Protein AF-A0A0D0ABK7-F1 (afdb_monomer_lite)

Secondary structure (DSSP, 8-state):
------------PPPPHHHHHHHHHHHHHH--SSTTTTSHHHHHHHHHHHHH--SS-TTGGGGGS-HHHHHHHHHHTHHHHHHHHHHHHHHHT--

Structure (mmCIF, N/CA/C/O backbone):
data_AF-A0A0D0ABK7-F1
#
_entry.id   AF-A0A0D0ABK7-F1
#
loop_
_atom_site.group_PDB
_atom_site.id
_atom_site.type_symbol
_atom_site.label_atom_id
_atom_site.label_alt_id
_atom_site.label_comp_id
_atom_site.label_asym_id
_atom_site.label_entity_id
_atom_site.label_seq_id
_atom_site.pdbx_PDB_ins_code
_atom_site.Cartn_x
_atom_site.Cartn_y
_atom_site.Cartn_z
_atom_site.occupancy
_atom_site.B_iso_or_equiv
_atom_site.auth_seq_id
_atom_site.auth_comp_id
_atom_site.auth_asym_id
_atom_site.auth_atom_id
_atom_site.pdbx_PDB_model_num
ATOM 1 N N . MET A 1 1 ? 43.336 -2.473 -2.119 1.00 40.09 1 MET A N 1
ATOM 2 C CA . MET A 1 1 ? 42.283 -3.327 -2.706 1.00 40.09 1 MET A CA 1
ATOM 3 C C . MET A 1 1 ? 40.996 -2.507 -2.704 1.00 40.09 1 MET A C 1
ATOM 5 O O . MET A 1 1 ? 40.357 -2.401 -1.669 1.00 40.09 1 MET A O 1
ATOM 9 N N . LEU A 1 2 ? 40.704 -1.782 -3.787 1.00 37.69 2 LEU A N 1
ATOM 10 C CA . LEU A 1 2 ? 39.499 -0.948 -3.874 1.00 37.69 2 LEU A CA 1
ATOM 11 C C . LEU A 1 2 ? 38.371 -1.825 -4.427 1.00 37.69 2 LEU A C 1
ATOM 13 O O . LEU A 1 2 ? 38.426 -2.214 -5.591 1.00 37.69 2 LEU A O 1
ATOM 17 N N . LEU A 1 3 ? 37.387 -2.181 -3.595 1.00 40.09 3 LEU A N 1
ATOM 18 C CA . LEU A 1 3 ? 36.157 -2.808 -4.079 1.00 40.09 3 LEU A CA 1
ATOM 19 C C . LEU A 1 3 ? 35.364 -1.759 -4.862 1.00 40.09 3 LEU A C 1
ATOM 21 O O . LEU A 1 3 ? 34.773 -0.850 -4.282 1.00 40.09 3 LEU A O 1
ATOM 25 N N . THR A 1 4 ? 35.340 -1.882 -6.185 1.00 46.12 4 THR A N 1
ATOM 26 C CA . THR A 1 4 ? 34.372 -1.174 -7.017 1.00 46.12 4 THR A CA 1
ATOM 27 C C . THR A 1 4 ? 33.037 -1.908 -6.917 1.00 46.12 4 THR A C 1
ATOM 29 O O . THR A 1 4 ? 32.853 -2.995 -7.469 1.00 46.12 4 THR A O 1
ATOM 32 N N . CYS A 1 5 ? 32.089 -1.328 -6.177 1.00 42.53 5 CYS A N 1
ATOM 33 C CA . CYS A 1 5 ? 30.699 -1.772 -6.184 1.00 42.53 5 CYS A CA 1
ATOM 34 C C . CYS A 1 5 ? 30.143 -1.599 -7.604 1.00 42.53 5 CYS A C 1
ATOM 36 O O . CYS A 1 5 ? 29.780 -0.496 -8.009 1.00 42.53 5 CYS A O 1
ATOM 38 N N . HIS A 1 6 ? 30.101 -2.683 -8.376 1.00 41.41 6 HIS A N 1
ATOM 39 C CA . HIS A 1 6 ? 29.405 -2.710 -9.654 1.00 41.41 6 HIS A CA 1
ATOM 40 C C . HIS A 1 6 ? 27.901 -2.657 -9.378 1.00 41.41 6 HIS A C 1
ATOM 42 O O . HIS A 1 6 ? 27.281 -3.662 -9.032 1.00 41.41 6 HIS A O 1
ATOM 48 N N . VAL A 1 7 ? 27.309 -1.470 -9.509 1.00 53.62 7 VAL A N 1
ATOM 49 C CA . VAL A 1 7 ? 25.854 -1.324 -9.587 1.00 53.62 7 VAL A CA 1
ATOM 50 C C . VAL A 1 7 ? 25.435 -1.901 -10.935 1.00 53.62 7 VAL A C 1
ATOM 52 O O . VAL A 1 7 ? 25.607 -1.263 -11.973 1.00 53.62 7 VAL A O 1
ATOM 55 N N . ALA A 1 8 ? 24.932 -3.136 -10.930 1.00 51.03 8 ALA A N 1
ATOM 56 C CA . ALA A 1 8 ? 24.284 -3.707 -12.102 1.00 51.03 8 ALA A CA 1
ATOM 57 C C . ALA A 1 8 ? 23.153 -2.762 -12.557 1.00 51.03 8 ALA A C 1
ATOM 59 O O . ALA A 1 8 ? 22.443 -2.216 -11.704 1.00 51.03 8 ALA A O 1
ATOM 60 N N . PRO A 1 9 ? 22.968 -2.537 -13.871 1.00 50.50 9 PRO A N 1
ATOM 61 C CA . PRO A 1 9 ? 21.873 -1.712 -14.359 1.00 50.50 9 PRO A CA 1
ATOM 62 C C . PRO A 1 9 ? 20.552 -2.276 -13.827 1.00 50.50 9 PRO A C 1
ATOM 64 O O . PRO A 1 9 ? 20.231 -3.444 -14.041 1.00 50.50 9 PRO A O 1
ATOM 67 N N . SER A 1 10 ? 19.802 -1.449 -13.093 1.00 58.47 10 SER A N 1
ATOM 68 C CA . SER A 1 10 ? 18.478 -1.810 -12.590 1.00 58.47 10 SER A CA 1
ATOM 69 C C . SER A 1 10 ? 17.587 -2.138 -13.786 1.00 58.47 10 SER A C 1
ATOM 71 O O . SER A 1 10 ? 17.191 -1.255 -14.548 1.00 58.47 10 SER A O 1
ATOM 73 N N . VAL A 1 11 ? 17.285 -3.424 -13.965 1.00 59.34 11 VAL A N 1
ATOM 74 C CA . VAL A 1 11 ? 16.217 -3.856 -14.862 1.00 59.34 11 VAL A CA 1
ATOM 75 C C . VAL A 1 11 ? 14.950 -3.163 -14.372 1.00 59.34 11 VAL A C 1
ATOM 77 O O . VAL A 1 11 ? 14.579 -3.288 -13.205 1.00 59.34 11 VAL A O 1
ATOM 80 N N . ARG A 1 12 ? 14.311 -2.369 -15.238 1.00 66.56 12 ARG A N 1
ATOM 81 C CA . ARG A 1 12 ? 13.020 -1.756 -14.922 1.00 66.56 12 ARG A CA 1
ATOM 82 C C . ARG A 1 12 ? 11.970 -2.860 -14.872 1.00 66.56 12 ARG A C 1
ATOM 84 O O . ARG A 1 12 ? 11.396 -3.219 -15.895 1.00 66.56 12 ARG A O 1
ATOM 91 N N . THR A 1 13 ? 11.737 -3.401 -13.684 1.00 83.62 13 THR A N 1
ATOM 92 C CA . THR A 1 13 ? 10.646 -4.342 -13.439 1.00 83.62 13 THR A CA 1
ATOM 93 C C . THR A 1 13 ? 9.317 -3.607 -13.607 1.00 83.62 13 THR A C 1
ATOM 95 O O . THR A 1 13 ? 9.151 -2.481 -13.135 1.00 83.62 13 THR A O 1
ATOM 98 N N . SER A 1 14 ? 8.370 -4.212 -14.322 1.00 91.38 14 SER A N 1
ATOM 99 C CA . SER A 1 14 ? 7.008 -3.677 -14.429 1.00 91.38 14 SER A CA 1
ATOM 100 C C . SER A 1 14 ? 6.197 -4.054 -13.194 1.00 91.38 14 SER A C 1
ATOM 102 O O . SER A 1 14 ? 6.406 -5.120 -12.625 1.00 91.38 14 SER A O 1
ATOM 104 N N . PHE A 1 15 ? 5.260 -3.193 -12.797 1.00 94.94 15 PHE A N 1
ATOM 105 C CA . PHE A 1 15 ? 4.321 -3.518 -11.724 1.00 94.94 15 PHE A CA 1
ATOM 106 C C . PHE A 1 15 ? 3.271 -4.515 -12.210 1.00 94.94 15 PHE A C 1
ATOM 108 O O . PHE A 1 15 ? 2.689 -4.336 -13.282 1.00 94.94 15 PHE A O 1
ATOM 115 N N . THR A 1 16 ? 2.995 -5.521 -11.392 1.00 96.19 16 THR A N 1
ATOM 116 C CA . THR A 1 16 ? 1.912 -6.487 -11.607 1.00 96.19 16 THR A CA 1
ATOM 117 C C . THR A 1 16 ? 0.627 -6.063 -10.886 1.00 96.19 16 THR A C 1
ATOM 119 O O . THR A 1 16 ? 0.640 -5.262 -9.948 1.00 96.19 16 THR A O 1
ATOM 122 N N . ALA A 1 17 ? -0.515 -6.625 -11.292 1.00 96.50 17 ALA A N 1
ATOM 123 C CA . ALA A 1 17 ? -1.792 -6.376 -10.614 1.00 96.50 17 ALA A CA 1
ATOM 124 C C . ALA A 1 17 ? -1.818 -6.919 -9.167 1.00 96.50 17 ALA A C 1
ATOM 126 O O . ALA A 1 17 ? -2.498 -6.362 -8.296 1.00 96.50 17 ALA A O 1
ATOM 127 N N . ASP A 1 18 ? -1.059 -7.985 -8.899 1.00 96.38 18 ASP A N 1
ATOM 128 C CA . ASP A 1 18 ? -0.908 -8.557 -7.559 1.00 96.38 18 ASP A CA 1
ATOM 129 C C . ASP A 1 18 ? -0.088 -7.639 -6.654 1.00 96.38 18 ASP A C 1
ATOM 131 O O . ASP A 1 18 ? -0.472 -7.394 -5.511 1.00 96.38 18 ASP A O 1
ATOM 135 N N . GLU A 1 19 ? 0.984 -7.050 -7.179 1.00 96.56 19 GLU A N 1
ATOM 136 C CA . GLU A 1 19 ? 1.767 -6.025 -6.487 1.00 96.56 19 GLU A CA 1
ATOM 137 C C . GLU A 1 19 ? 0.926 -4.794 -6.135 1.00 96.56 19 GLU A C 1
ATOM 139 O O . GLU A 1 19 ? 0.978 -4.322 -4.999 1.00 96.56 19 GLU A O 1
ATOM 144 N N . ASP A 1 20 ? 0.079 -4.315 -7.050 1.00 97.94 20 ASP A N 1
ATOM 145 C CA . ASP A 1 20 ? -0.859 -3.227 -6.747 1.00 97.94 20 ASP A CA 1
ATOM 146 C C . ASP A 1 20 ? -1.840 -3.616 -5.636 1.00 97.94 20 ASP A C 1
ATOM 148 O O . ASP A 1 20 ? -2.141 -2.825 -4.736 1.00 97.94 20 ASP A O 1
ATOM 152 N N . THR A 1 21 ? -2.330 -4.856 -5.679 1.00 97.81 21 THR A N 1
ATOM 153 C CA . THR A 1 21 ? -3.224 -5.422 -4.665 1.00 97.81 21 THR A CA 1
ATOM 154 C C . THR A 1 21 ? -2.542 -5.534 -3.302 1.00 97.81 21 THR A C 1
ATOM 156 O O . THR A 1 21 ? -3.182 -5.327 -2.270 1.00 97.81 21 THR A O 1
ATOM 159 N N . LEU A 1 22 ? -1.255 -5.859 -3.263 1.00 97.38 22 LEU A N 1
ATOM 160 C CA . LEU A 1 22 ? -0.477 -5.933 -2.030 1.00 97.38 22 LEU A CA 1
ATOM 161 C C . LEU A 1 22 ? -0.173 -4.535 -1.489 1.00 97.38 22 LEU A C 1
ATOM 163 O O . LEU A 1 22 ? -0.391 -4.282 -0.301 1.00 97.38 22 LEU A O 1
ATOM 167 N N . LEU A 1 23 ? 0.206 -3.603 -2.365 1.00 97.56 23 LEU A N 1
ATOM 168 C CA . LEU A 1 23 ? 0.443 -2.214 -1.999 1.00 97.56 23 LEU A CA 1
ATOM 169 C C . LEU A 1 23 ? -0.821 -1.556 -1.431 1.00 97.56 23 LEU A C 1
ATOM 171 O O . LEU A 1 23 ? -0.756 -0.937 -0.371 1.00 97.56 23 LEU A O 1
ATOM 175 N N . MET A 1 24 ? -1.986 -1.716 -2.069 1.00 97.44 24 MET A N 1
ATOM 176 C CA . MET A 1 24 ? -3.223 -1.126 -1.541 1.00 97.44 24 MET A CA 1
ATOM 177 C C . MET A 1 24 ? -3.611 -1.709 -0.174 1.00 97.44 24 MET A C 1
ATOM 179 O O . MET A 1 24 ? -4.022 -0.959 0.708 1.00 97.44 24 MET A O 1
ATOM 183 N N . LYS A 1 25 ? -3.424 -3.019 0.050 1.00 97.12 25 LYS A N 1
ATOM 184 C CA . LYS A 1 25 ? -3.664 -3.653 1.357 1.00 97.12 25 LYS A CA 1
ATOM 185 C C . LYS A 1 25 ? -2.713 -3.103 2.416 1.00 97.12 25 LYS A C 1
ATOM 187 O O . LYS A 1 25 ? -3.149 -2.811 3.524 1.00 97.12 25 LYS A O 1
ATOM 192 N N . TYR A 1 26 ? -1.438 -2.928 2.068 1.00 96.50 26 TYR A N 1
ATOM 193 C CA . TYR A 1 26 ? -0.453 -2.324 2.958 1.00 96.50 26 TYR A CA 1
ATOM 194 C C . TYR A 1 26 ? -0.859 -0.902 3.360 1.00 96.50 26 TYR A C 1
ATOM 196 O O . TYR A 1 26 ? -0.972 -0.610 4.548 1.00 96.50 26 TYR A O 1
ATOM 204 N N . ILE A 1 27 ? -1.161 -0.035 2.390 1.00 97.12 27 ILE A N 1
ATOM 205 C CA . ILE A 1 27 ? -1.574 1.348 2.668 1.00 97.12 27 ILE A CA 1
ATOM 206 C C . ILE A 1 27 ? -2.846 1.369 3.526 1.00 97.12 27 ILE A C 1
ATOM 208 O O . ILE A 1 27 ? -2.905 2.109 4.503 1.00 97.12 27 ILE A O 1
ATOM 212 N N . ALA A 1 28 ? -3.835 0.526 3.214 1.00 97.19 28 ALA A N 1
ATOM 213 C CA . ALA A 1 28 ? -5.080 0.444 3.972 1.00 97.19 28 ALA A CA 1
ATOM 214 C C . ALA A 1 28 ? -4.872 0.084 5.451 1.00 97.19 28 ALA A C 1
ATOM 216 O O . ALA A 1 28 ? -5.601 0.580 6.304 1.00 97.19 28 ALA A O 1
ATOM 217 N N . THR A 1 29 ? -3.901 -0.784 5.748 1.00 95.00 29 THR A N 1
ATOM 218 C CA . THR A 1 29 ? -3.613 -1.251 7.109 1.00 95.00 29 THR A CA 1
ATOM 219 C C . THR A 1 29 ? -2.699 -0.300 7.882 1.00 95.00 29 THR A C 1
ATOM 221 O O . THR A 1 29 ? -2.927 -0.084 9.066 1.00 95.00 29 THR A O 1
ATOM 224 N N . TYR A 1 30 ? -1.670 0.262 7.242 1.00 93.75 30 TYR A N 1
ATOM 225 C CA . TYR A 1 30 ? -0.617 1.028 7.928 1.00 93.75 30 TYR A CA 1
ATOM 226 C C . TYR A 1 30 ? -0.759 2.550 7.786 1.00 93.75 30 TYR A C 1
ATOM 228 O O . TYR A 1 30 ? -0.070 3.295 8.476 1.00 93.75 30 TYR A O 1
ATOM 236 N N . ASN A 1 31 ? -1.661 3.026 6.925 1.00 95.00 31 ASN A N 1
ATOM 237 C CA . ASN A 1 31 ? -2.055 4.430 6.834 1.00 95.00 31 ASN A CA 1
ATOM 238 C C . ASN A 1 31 ? -3.573 4.530 6.585 1.00 95.00 31 ASN A C 1
ATOM 240 O O . ASN A 1 31 ? -4.000 4.888 5.476 1.00 95.00 31 ASN A O 1
ATOM 244 N N . PRO A 1 32 ? -4.397 4.185 7.596 1.00 91.19 32 PRO A N 1
ATOM 245 C CA . PRO A 1 32 ? -5.834 4.021 7.413 1.00 91.19 32 PRO A CA 1
ATOM 246 C C . PRO A 1 32 ? -6.511 5.321 6.969 1.00 91.19 32 PRO A C 1
ATOM 248 O O . PRO A 1 32 ? -7.298 5.328 6.020 1.00 91.19 32 PRO A O 1
ATOM 251 N N . THR A 1 33 ? -6.103 6.458 7.528 1.00 90.19 33 THR A N 1
ATOM 252 C CA . THR A 1 33 ? -6.580 7.760 7.050 1.00 90.19 33 THR A CA 1
ATOM 253 C C . THR A 1 33 ? -6.069 8.058 5.633 1.00 90.19 33 THR A C 1
ATOM 255 O O . THR A 1 33 ? -4.982 7.642 5.232 1.00 90.19 33 THR A O 1
ATOM 258 N N . LYS A 1 34 ? -6.830 8.818 4.836 1.00 87.38 34 LYS A N 1
ATOM 259 C CA . LYS A 1 34 ? -6.358 9.276 3.512 1.00 87.38 34 LYS A CA 1
ATOM 260 C C . LYS A 1 34 ? -5.183 10.259 3.611 1.00 87.38 34 LYS A C 1
ATOM 262 O O . LYS A 1 34 ? -4.394 10.399 2.673 1.00 87.38 34 LYS A O 1
ATOM 267 N N . LYS A 1 35 ? -5.054 10.944 4.748 1.00 90.38 35 LYS A N 1
ATOM 268 C CA . LYS A 1 35 ? -4.018 11.949 4.980 1.00 90.38 35 LYS A CA 1
ATOM 269 C C . LYS A 1 35 ? -2.631 11.316 4.834 1.00 90.38 35 LYS A C 1
ATOM 27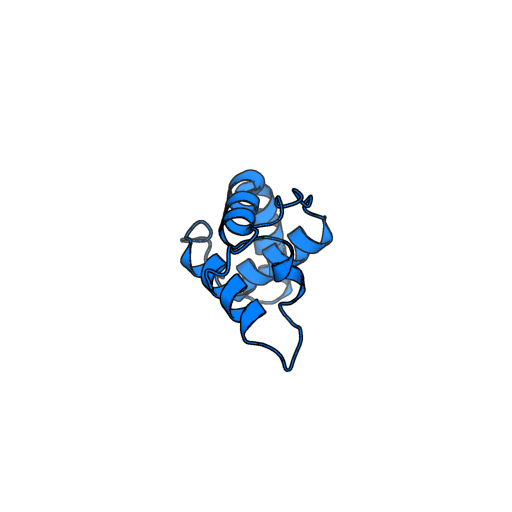1 O O . LYS A 1 35 ? -2.374 10.228 5.337 1.00 90.38 35 LYS A O 1
ATOM 276 N N . ASN A 1 36 ? -1.737 12.015 4.137 1.00 88.88 36 ASN A N 1
ATOM 277 C CA . ASN A 1 36 ? -0.323 11.658 3.984 1.00 88.88 36 ASN A CA 1
ATOM 278 C C . ASN A 1 36 ? -0.004 10.301 3.318 1.00 88.88 3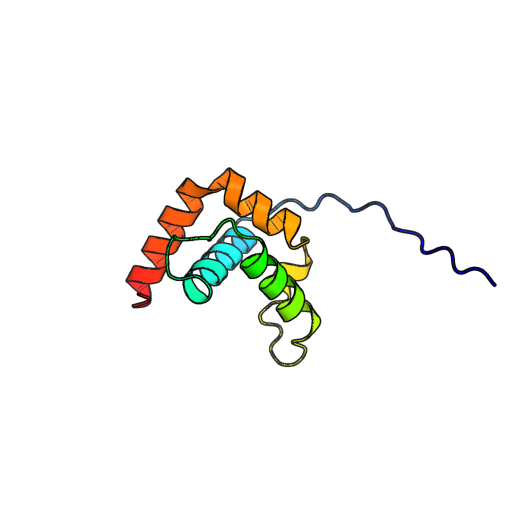6 ASN A C 1
ATOM 280 O O . ASN A 1 36 ? 1.148 9.877 3.370 1.00 88.88 36 ASN A O 1
ATOM 284 N N . ARG A 1 37 ? -0.935 9.666 2.586 1.00 93.81 37 ARG A N 1
ATOM 285 C CA . ARG A 1 37 ? -0.644 8.439 1.803 1.00 93.81 37 ARG A CA 1
ATOM 286 C C . ARG A 1 37 ? 0.433 8.624 0.723 1.00 93.81 37 ARG A C 1
ATOM 288 O O . ARG A 1 37 ? 1.023 7.655 0.260 1.00 93.81 37 ARG A O 1
ATOM 295 N N . SER A 1 38 ? 0.717 9.862 0.316 1.00 92.88 38 SER A N 1
ATOM 296 C CA . SER A 1 38 ? 1.808 10.209 -0.605 1.00 92.88 38 SER A CA 1
ATOM 297 C C . SER A 1 38 ? 3.139 10.520 0.096 1.00 92.88 38 SER A C 1
ATOM 299 O O . SER A 1 38 ? 4.136 10.742 -0.592 1.00 92.88 38 SER A O 1
ATOM 301 N N . GLY A 1 39 ? 3.178 10.557 1.432 1.00 93.88 39 GLY A N 1
ATOM 302 C CA . GLY A 1 39 ? 4.380 10.828 2.221 1.00 93.88 39 GLY A CA 1
ATOM 303 C C . GLY A 1 39 ? 5.390 9.683 2.150 1.00 93.88 39 GLY A C 1
ATOM 304 O O . GLY A 1 39 ? 5.016 8.526 1.998 1.00 93.88 39 GLY A O 1
ATOM 305 N N . ASN A 1 40 ? 6.684 9.991 2.253 1.00 95.62 40 ASN A N 1
ATOM 306 C CA . ASN A 1 40 ? 7.744 8.988 2.084 1.00 95.62 40 ASN A CA 1
ATOM 307 C C . ASN A 1 40 ? 7.856 7.996 3.259 1.00 95.62 40 ASN A C 1
ATOM 309 O O . ASN A 1 40 ? 8.323 6.881 3.047 1.00 95.62 40 ASN A O 1
ATOM 313 N N . ALA A 1 41 ? 7.414 8.375 4.464 1.00 95.12 41 ALA A N 1
ATOM 314 C CA . ALA A 1 41 ? 7.572 7.572 5.676 1.00 95.12 41 ALA A CA 1
ATOM 315 C C . ALA A 1 41 ? 6.938 6.181 5.529 1.00 95.12 41 ALA A C 1
ATOM 317 O O . ALA A 1 41 ? 7.601 5.183 5.786 1.00 95.12 41 ALA A O 1
ATOM 318 N N . LEU A 1 42 ? 5.710 6.115 5.004 1.00 96.12 42 LEU A N 1
ATOM 319 C CA . LEU A 1 42 ? 4.987 4.864 4.764 1.00 96.12 42 LEU A CA 1
ATOM 320 C C . LEU A 1 42 ? 5.784 3.887 3.884 1.00 96.12 42 LEU A C 1
ATOM 322 O O . LEU A 1 42 ? 5.899 2.706 4.197 1.00 96.12 42 LEU A O 1
ATOM 326 N N . TYR A 1 43 ? 6.373 4.383 2.797 1.00 96.81 43 TYR A N 1
ATOM 327 C CA . TYR A 1 43 ? 7.095 3.549 1.833 1.00 96.81 43 TYR A CA 1
ATOM 328 C C . TYR A 1 43 ? 8.497 3.177 2.320 1.00 96.81 43 TYR A C 1
ATOM 330 O O . TYR A 1 43 ? 8.965 2.074 2.051 1.00 96.81 43 TYR A O 1
ATOM 338 N N . LYS A 1 44 ? 9.161 4.057 3.079 1.00 95.25 44 LYS A N 1
ATOM 339 C CA . LYS A 1 44 ? 10.419 3.717 3.757 1.00 95.25 44 LYS A CA 1
ATOM 340 C C . LYS A 1 44 ? 10.206 2.622 4.801 1.00 95.25 44 LYS A C 1
ATOM 342 O O . LYS A 1 44 ? 11.012 1.702 4.886 1.00 95.25 44 LYS A O 1
ATOM 347 N N . CYS A 1 45 ? 9.104 2.677 5.553 1.00 93.88 45 CYS A N 1
ATOM 348 C CA . CYS A 1 45 ? 8.731 1.605 6.474 1.00 93.88 45 CYS A CA 1
ATOM 349 C C . CYS A 1 45 ? 8.457 0.286 5.736 1.00 93.88 45 CYS A C 1
ATOM 351 O O . CYS A 1 45 ? 8.864 -0.761 6.228 1.00 93.88 45 CYS A O 1
ATOM 353 N N . LEU A 1 46 ? 7.825 0.318 4.555 1.00 93.69 46 LEU A N 1
ATOM 354 C CA . LEU A 1 46 ? 7.624 -0.876 3.722 1.00 93.69 46 LEU A CA 1
ATOM 355 C C . LEU A 1 46 ? 8.958 -1.545 3.349 1.00 93.69 46 LEU A C 1
ATOM 357 O O . LEU A 1 46 ? 9.121 -2.748 3.537 1.00 93.69 46 LEU A O 1
ATOM 361 N N . GLU A 1 47 ? 9.927 -0.765 2.869 1.00 92.56 47 GLU A N 1
ATOM 362 C CA . GLU A 1 47 ? 11.252 -1.267 2.480 1.00 92.56 47 GLU A CA 1
ATOM 363 C C . GLU A 1 47 ? 12.073 -1.771 3.681 1.00 92.56 47 GLU A C 1
ATOM 365 O O . GLU A 1 47 ? 12.702 -2.832 3.616 1.00 92.56 47 GLU A O 1
ATOM 370 N N . ALA A 1 48 ? 12.018 -1.060 4.811 1.00 89.81 48 ALA A N 1
ATOM 371 C CA . ALA A 1 48 ? 12.650 -1.494 6.054 1.00 89.81 48 ALA A CA 1
ATOM 372 C C . ALA A 1 48 ? 12.053 -2.822 6.549 1.00 89.81 48 ALA A C 1
ATOM 374 O O . ALA A 1 48 ? 12.786 -3.769 6.833 1.00 89.81 48 ALA A O 1
ATOM 375 N N . ASN A 1 49 ? 10.724 -2.936 6.576 1.00 86.94 49 ASN A N 1
ATOM 376 C CA . ASN A 1 49 ? 10.030 -4.157 6.981 1.00 86.94 49 ASN A CA 1
ATOM 377 C C . ASN A 1 49 ? 10.386 -5.354 6.094 1.00 86.94 49 ASN A C 1
ATOM 379 O O . ASN A 1 49 ? 10.525 -6.468 6.598 1.00 86.94 49 ASN A O 1
ATOM 383 N N . ALA A 1 50 ? 10.560 -5.126 4.790 1.00 85.25 50 ALA A N 1
ATOM 384 C CA . ALA A 1 50 ? 11.047 -6.150 3.881 1.00 85.25 50 ALA A CA 1
ATOM 385 C C . ALA A 1 50 ? 12.450 -6.611 4.260 1.00 85.25 50 ALA A C 1
ATOM 387 O O . ALA A 1 50 ? 12.691 -7.811 4.276 1.00 85.25 50 ALA A O 1
ATOM 388 N N . SER A 1 51 ? 13.339 -5.679 4.608 1.00 77.81 51 SER A N 1
ATOM 389 C CA . SER A 1 51 ? 14.751 -5.940 4.899 1.00 77.81 51 SER A CA 1
ATOM 390 C C . SER A 1 51 ? 14.990 -6.695 6.211 1.00 77.81 51 SER A C 1
ATOM 392 O O . SER A 1 51 ? 15.869 -7.550 6.235 1.00 77.81 51 SER A O 1
ATOM 394 N N . PHE A 1 52 ? 14.214 -6.419 7.267 1.00 71.31 52 PHE A N 1
ATOM 395 C CA . PHE A 1 52 ? 14.456 -6.968 8.613 1.00 71.31 52 PHE A CA 1
ATOM 396 C C . PHE A 1 52 ? 13.597 -8.188 8.986 1.00 71.31 52 PHE A C 1
ATOM 398 O O . PHE A 1 52 ? 13.940 -8.921 9.913 1.00 71.31 52 PHE A O 1
ATOM 405 N N . SER A 1 53 ? 12.472 -8.428 8.303 1.00 60.25 53 SER A N 1
ATOM 406 C CA . SER A 1 53 ? 11.555 -9.521 8.656 1.00 60.25 53 SER A CA 1
ATOM 407 C C . SER A 1 53 ? 11.949 -10.829 7.960 1.00 60.25 53 SER A C 1
ATOM 409 O O . SER A 1 53 ? 11.497 -11.116 6.854 1.00 60.25 53 SER A O 1
ATOM 411 N N . HIS A 1 54 ? 12.793 -11.634 8.613 1.00 58.19 54 HIS A N 1
ATOM 412 C CA . HIS A 1 54 ? 13.154 -12.982 8.143 1.00 58.19 54 HIS A CA 1
ATOM 413 C C . HIS A 1 54 ? 12.154 -14.075 8.562 1.00 58.19 54 HIS A C 1
ATOM 415 O O . HIS A 1 54 ? 12.120 -15.128 7.934 1.00 58.19 54 HIS A O 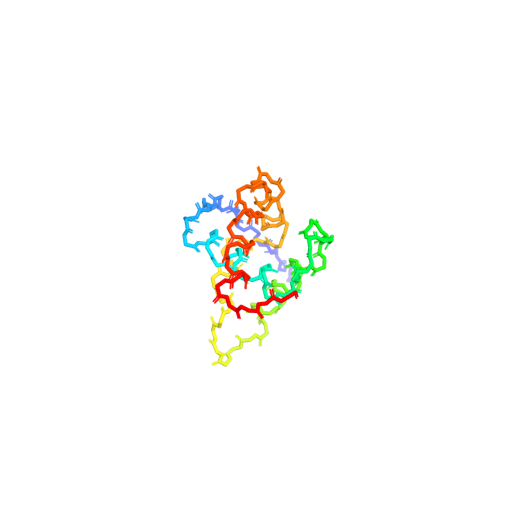1
ATOM 421 N N . ALA A 1 55 ? 11.342 -13.842 9.600 1.00 57.16 55 ALA A N 1
ATOM 422 C CA . ALA A 1 55 ? 10.517 -14.891 10.209 1.00 57.16 55 ALA A CA 1
ATOM 423 C C . ALA A 1 55 ? 9.222 -15.205 9.431 1.00 57.16 55 ALA A C 1
ATOM 425 O O . ALA A 1 55 ? 8.869 -16.372 9.302 1.00 57.16 55 ALA A O 1
ATOM 426 N N . ASP A 1 56 ? 8.560 -14.193 8.848 1.00 65.88 56 ASP A N 1
ATOM 427 C CA . ASP A 1 56 ? 7.200 -14.370 8.302 1.00 65.88 56 ASP A CA 1
ATOM 428 C C . ASP A 1 56 ? 7.091 -14.147 6.786 1.00 65.88 56 ASP A C 1
ATOM 430 O O . ASP A 1 56 ? 6.008 -14.297 6.222 1.00 65.88 56 ASP A O 1
ATOM 434 N N . ASN A 1 57 ? 8.173 -13.731 6.107 1.00 77.44 57 ASN A N 1
ATOM 435 C CA . ASN A 1 57 ? 8.218 -13.422 4.662 1.00 77.44 57 ASN A CA 1
ATOM 436 C C . ASN A 1 57 ? 7.105 -12.475 4.150 1.00 77.44 57 ASN A C 1
ATOM 438 O O . ASN A 1 57 ? 6.921 -12.302 2.942 1.00 77.44 57 ASN A O 1
ATOM 442 N N . LYS A 1 58 ? 6.385 -11.812 5.063 1.00 84.12 58 LYS A N 1
ATOM 443 C CA . LYS A 1 58 ? 5.160 -11.042 4.807 1.00 84.12 58 LYS A CA 1
ATOM 444 C C . LYS A 1 58 ? 5.358 -9.910 3.797 1.00 84.12 58 LYS A C 1
ATOM 446 O O . LYS A 1 58 ? 4.426 -9.534 3.088 1.00 84.12 58 LYS A O 1
ATOM 451 N N . TRP A 1 59 ? 6.574 -9.372 3.738 1.00 88.69 59 TRP A N 1
ATOM 452 C CA . TRP A 1 59 ? 6.939 -8.195 2.951 1.00 88.69 59 TRP A CA 1
ATOM 453 C C . TRP A 1 59 ? 7.889 -8.502 1.792 1.00 88.69 59 TRP A C 1
ATOM 455 O O . TRP A 1 59 ? 8.358 -7.581 1.136 1.00 88.69 59 TRP A O 1
ATOM 465 N N . ASN A 1 60 ? 8.173 -9.774 1.493 1.00 89.81 60 ASN A N 1
ATOM 466 C CA . ASN A 1 60 ? 9.127 -10.113 0.430 1.00 89.81 60 ASN A CA 1
ATOM 467 C C . ASN A 1 60 ? 8.712 -9.578 -0.942 1.00 89.81 60 ASN A C 1
ATOM 469 O O . ASN A 1 60 ? 9.572 -9.193 -1.730 1.00 89.81 60 ASN A O 1
ATOM 473 N N . TRP A 1 61 ? 7.405 -9.485 -1.197 1.00 91.75 61 TRP A N 1
ATOM 474 C CA . TRP A 1 61 ? 6.869 -8.910 -2.427 1.00 91.75 61 TRP A CA 1
ATOM 475 C C . TRP A 1 61 ? 7.312 -7.461 -2.653 1.00 91.75 61 TRP A C 1
ATOM 477 O O . TRP A 1 61 ? 7.436 -7.050 -3.797 1.00 91.75 61 TRP A O 1
ATOM 487 N N . SER A 1 62 ? 7.586 -6.677 -1.602 1.00 93.12 62 SER A N 1
ATOM 488 C CA . SER A 1 62 ? 7.957 -5.272 -1.780 1.00 93.12 62 SER A CA 1
ATOM 489 C C . SER A 1 62 ? 9.428 -5.075 -2.141 1.00 93.12 62 SER A C 1
ATOM 491 O O . SER A 1 62 ? 9.817 -3.945 -2.412 1.00 93.12 62 SER A O 1
ATOM 493 N N . ARG A 1 63 ? 10.244 -6.141 -2.166 1.00 91.12 63 ARG A N 1
ATOM 494 C CA . ARG A 1 63 ? 11.670 -6.094 -2.546 1.00 91.12 63 ARG A CA 1
ATOM 495 C C . ARG A 1 63 ? 11.889 -5.913 -4.053 1.00 91.12 63 ARG A C 1
ATOM 497 O O . ARG A 1 63 ? 13.000 -5.599 -4.465 1.00 91.12 63 ARG A O 1
ATOM 504 N N . THR A 1 64 ? 10.855 -6.118 -4.869 1.00 90.88 64 THR A N 1
ATOM 505 C CA . THR A 1 64 ? 10.916 -5.997 -6.335 1.00 90.88 64 THR A CA 1
ATOM 506 C C . THR A 1 64 ? 11.083 -4.554 -6.812 1.00 90.88 64 THR A C 1
ATOM 508 O O . THR A 1 64 ? 11.596 -4.330 -7.908 1.00 90.88 64 THR A O 1
ATOM 511 N N . HIS A 1 65 ? 10.695 -3.575 -5.986 1.00 92.94 65 HIS A N 1
ATOM 512 C CA . HIS A 1 65 ? 10.793 -2.146 -6.279 1.00 92.94 65 HIS A CA 1
ATOM 513 C C . HIS A 1 65 ? 11.269 -1.372 -5.046 1.00 92.94 65 HIS A C 1
ATOM 515 O O . HIS A 1 65 ? 10.953 -1.735 -3.917 1.00 92.94 65 HIS A O 1
ATOM 521 N N . SER A 1 66 ? 11.989 -0.266 -5.249 1.00 94.31 66 SER A N 1
ATOM 522 C CA . SER A 1 66 ? 12.397 0.606 -4.141 1.00 94.31 66 SER A CA 1
ATOM 523 C C . SER A 1 66 ? 11.215 1.376 -3.545 1.00 94.31 66 SER A C 1
ATOM 525 O O . SER A 1 66 ? 10.171 1.552 -4.190 1.00 94.31 66 SER A O 1
ATOM 527 N N . TRP A 1 67 ? 11.389 1.928 -2.341 1.00 95.62 67 TRP A N 1
ATOM 528 C CA . TRP A 1 67 ? 10.359 2.768 -1.720 1.00 95.62 67 TRP A CA 1
ATOM 529 C C . TRP A 1 67 ? 9.928 3.957 -2.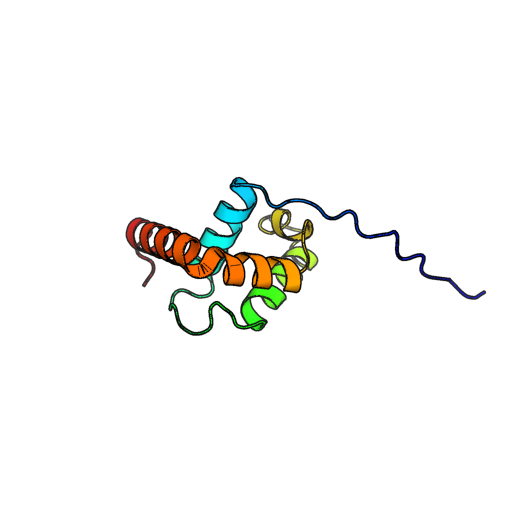600 1.00 95.62 67 TRP A C 1
ATOM 531 O O . TRP A 1 67 ? 8.744 4.301 -2.622 1.00 95.62 67 TRP A O 1
ATOM 541 N N . GLN A 1 68 ? 10.848 4.574 -3.359 1.00 96.56 68 GLN A N 1
ATOM 542 C CA . GLN A 1 68 ? 10.513 5.669 -4.283 1.00 96.56 68 GLN A CA 1
ATOM 543 C C . GLN A 1 68 ? 9.607 5.184 -5.417 1.00 96.56 68 GLN A C 1
ATOM 545 O O . GLN A 1 68 ? 8.659 5.876 -5.797 1.00 96.56 68 GLN A O 1
ATOM 550 N N . SER A 1 69 ? 9.883 3.994 -5.955 1.00 96.06 69 SER A N 1
ATOM 551 C CA . SER A 1 69 ? 9.085 3.391 -7.022 1.00 96.06 69 SER A CA 1
ATOM 552 C C . SER A 1 69 ? 7.677 3.055 -6.536 1.00 96.06 69 SER A C 1
ATOM 554 O O . SER A 1 69 ? 6.712 3.412 -7.212 1.00 96.06 69 SER A O 1
ATOM 556 N N . TRP A 1 70 ? 7.532 2.484 -5.335 1.00 97.12 70 TRP A N 1
ATOM 557 C CA . TRP A 1 70 ? 6.221 2.249 -4.719 1.00 97.12 70 TRP A CA 1
ATOM 558 C C . TRP A 1 70 ? 5.449 3.543 -4.448 1.00 97.12 70 TRP A C 1
ATOM 560 O O . TRP A 1 70 ? 4.263 3.643 -4.772 1.00 97.12 70 TRP A O 1
ATOM 570 N N . GLN A 1 71 ? 6.123 4.568 -3.919 1.00 97.88 71 GLN A N 1
ATOM 571 C CA . GLN A 1 71 ? 5.516 5.880 -3.698 1.00 97.88 71 GLN A CA 1
ATOM 572 C C . GLN A 1 71 ? 5.010 6.482 -5.013 1.00 97.88 71 GLN A C 1
ATOM 574 O O . GLN A 1 71 ? 3.888 6.986 -5.089 1.00 97.88 71 GLN A O 1
ATOM 579 N N . ASN A 1 72 ? 5.827 6.426 -6.064 1.00 97.38 72 ASN A N 1
ATOM 580 C CA . ASN A 1 72 ? 5.455 6.927 -7.378 1.00 97.38 72 ASN A CA 1
ATOM 581 C C . ASN A 1 72 ? 4.312 6.108 -8.000 1.00 97.38 72 ASN A C 1
ATOM 583 O O . ASN A 1 72 ? 3.417 6.692 -8.613 1.00 97.38 72 ASN A O 1
ATOM 587 N N . ARG A 1 73 ? 4.295 4.780 -7.800 1.00 97.56 73 ARG A N 1
ATOM 588 C CA . ARG A 1 73 ? 3.208 3.893 -8.242 1.00 97.56 73 ARG A CA 1
ATOM 589 C C . ARG A 1 73 ? 1.876 4.325 -7.647 1.00 97.56 73 ARG A C 1
ATOM 591 O O . ARG A 1 73 ? 0.928 4.523 -8.404 1.00 97.56 73 ARG A O 1
ATOM 598 N N . TYR A 1 74 ? 1.827 4.567 -6.338 1.00 97.94 74 TYR A N 1
ATOM 599 C CA . TYR A 1 74 ? 0.634 5.113 -5.693 1.00 97.94 74 TYR A CA 1
ATOM 600 C C . TYR A 1 74 ? 0.272 6.500 -6.242 1.00 97.94 74 TYR A C 1
ATOM 602 O O . TYR A 1 74 ? -0.863 6.719 -6.650 1.00 97.94 74 TYR A O 1
ATOM 610 N N . ARG A 1 75 ? 1.230 7.438 -6.311 1.00 97.31 75 ARG A N 1
ATOM 611 C CA . ARG A 1 75 ? 0.963 8.823 -6.751 1.00 97.31 75 ARG A CA 1
A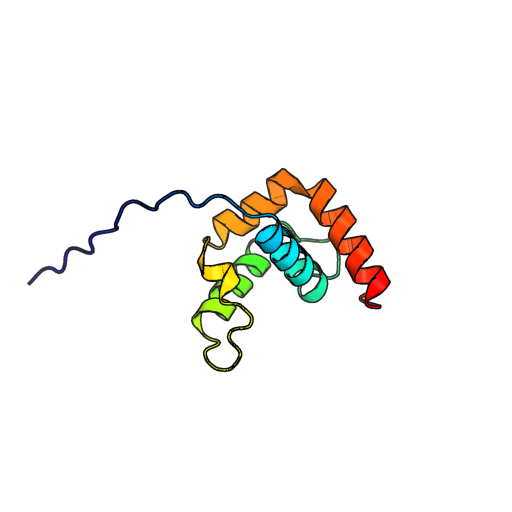TOM 612 C C . ARG A 1 75 ? 0.369 8.897 -8.157 1.00 97.31 75 ARG A C 1
ATOM 614 O O . ARG A 1 75 ? -0.537 9.693 -8.373 1.00 97.31 75 ARG A O 1
ATOM 621 N N . LYS A 1 76 ? 0.856 8.075 -9.091 1.00 97.31 76 LYS A N 1
ATOM 622 C CA . LYS A 1 76 ? 0.355 8.036 -10.474 1.00 97.31 76 LYS A CA 1
ATOM 623 C C . LYS A 1 76 ? -1.027 7.398 -10.614 1.00 97.31 76 LYS A C 1
ATOM 625 O O . LYS A 1 76 ? -1.714 7.691 -11.580 1.00 97.31 76 LYS A O 1
ATOM 630 N N . ASN A 1 77 ? -1.428 6.552 -9.666 1.00 97.62 77 ASN A N 1
ATOM 631 C CA . ASN A 1 77 ? -2.672 5.778 -9.723 1.00 97.62 77 ASN A CA 1
ATOM 632 C C . ASN A 1 77 ? -3.587 6.088 -8.525 1.00 97.62 77 ASN A C 1
ATOM 634 O O . ASN A 1 77 ? -4.394 5.255 -8.115 1.00 97.62 77 ASN A O 1
ATOM 638 N N . MET A 1 78 ? -3.438 7.280 -7.936 1.00 96.88 78 MET A N 1
ATOM 639 C CA . MET A 1 78 ? -3.988 7.617 -6.621 1.00 96.88 78 MET A CA 1
ATOM 640 C C . MET A 1 78 ? -5.496 7.392 -6.538 1.00 96.88 78 MET A C 1
ATOM 642 O O . MET A 1 78 ? -5.971 6.820 -5.563 1.00 96.88 78 MET A O 1
ATOM 646 N N . GLU A 1 79 ? -6.243 7.802 -7.562 1.00 96.62 79 GLU A N 1
ATOM 647 C CA . GLU A 1 79 ? -7.699 7.668 -7.583 1.00 96.62 79 GLU A CA 1
ATOM 648 C C . GLU A 1 79 ? -8.141 6.198 -7.526 1.00 96.62 79 GLU A C 1
ATOM 650 O O . GLU A 1 79 ? -8.998 5.822 -6.724 1.00 96.62 79 GLU A O 1
ATOM 655 N N . GLU A 1 80 ? -7.523 5.340 -8.339 1.00 97.56 80 GLU A N 1
ATOM 656 C CA . GLU A 1 80 ? -7.848 3.917 -8.373 1.00 97.56 80 GLU A CA 1
ATOM 657 C C . GLU A 1 80 ? -7.453 3.220 -7.068 1.00 97.56 80 GLU A C 1
ATOM 659 O O . GLU A 1 80 ? -8.243 2.449 -6.510 1.00 97.56 80 GLU A O 1
ATOM 664 N N . PHE A 1 81 ? -6.256 3.520 -6.560 1.00 98.06 81 PHE A N 1
ATOM 665 C CA . PHE A 1 81 ? -5.776 2.990 -5.290 1.00 98.06 81 PHE A CA 1
ATOM 666 C C . PHE A 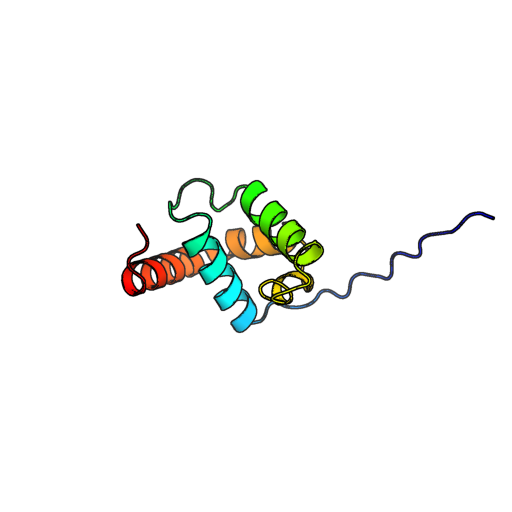1 81 ? -6.682 3.408 -4.140 1.00 98.06 81 PHE A C 1
ATOM 668 O O . PHE A 1 81 ? -7.102 2.549 -3.372 1.00 98.06 81 PHE A O 1
ATOM 675 N N . ASP A 1 82 ? -7.050 4.685 -4.043 1.00 97.38 82 ASP A N 1
ATOM 676 C CA . ASP A 1 82 ? -7.931 5.175 -2.986 1.00 97.38 82 ASP A CA 1
ATOM 677 C C . ASP A 1 82 ? -9.300 4.487 -3.023 1.00 97.38 82 ASP A C 1
ATOM 679 O O . ASP A 1 82 ? -9.787 4.058 -1.975 1.00 97.38 82 ASP A O 1
ATOM 683 N N . ARG A 1 83 ? -9.901 4.297 -4.210 1.00 97.38 83 ARG A N 1
ATOM 684 C CA . ARG A 1 83 ? -11.160 3.538 -4.343 1.00 97.38 83 ARG A CA 1
ATOM 685 C C . ARG A 1 83 ? -11.016 2.106 -3.824 1.00 97.38 83 ARG A C 1
ATOM 687 O O . ARG A 1 83 ? -11.878 1.620 -3.089 1.00 97.38 83 ARG A O 1
ATOM 694 N N . LYS A 1 84 ? -9.935 1.419 -4.203 1.00 97.75 84 LYS A N 1
ATOM 695 C CA . LYS A 1 84 ? -9.669 0.032 -3.790 1.00 97.75 84 LYS A CA 1
ATOM 696 C C . LYS A 1 84 ? -9.369 -0.075 -2.290 1.00 97.75 84 LYS A C 1
ATOM 698 O O . LYS A 1 84 ? -9.894 -0.974 -1.634 1.00 97.75 84 LYS A O 1
ATOM 703 N N . ILE A 1 85 ? -8.603 0.869 -1.743 1.00 98.06 85 ILE A N 1
ATOM 704 C CA . ILE A 1 85 ? -8.293 0.981 -0.314 1.00 98.06 85 ILE A CA 1
ATOM 705 C C . ILE A 1 85 ? -9.581 1.158 0.490 1.00 98.06 85 ILE A C 1
ATOM 707 O O . ILE A 1 85 ? -9.832 0.361 1.389 1.00 98.06 85 ILE A O 1
ATOM 711 N N . LEU A 1 86 ? -10.438 2.118 0.128 1.00 96.88 86 LEU A N 1
ATOM 712 C CA . LEU A 1 86 ? -11.708 2.356 0.826 1.00 96.88 86 LEU A CA 1
ATOM 713 C C . LEU A 1 86 ? -12.607 1.112 0.811 1.00 96.88 86 LEU A C 1
ATOM 715 O O . LEU A 1 86 ? -13.169 0.725 1.836 1.00 96.88 86 LEU A O 1
ATOM 719 N N . LYS A 1 87 ? -12.700 0.432 -0.340 1.00 97.31 87 LYS A N 1
ATOM 720 C CA . LYS A 1 87 ? -13.443 -0.831 -0.459 1.00 97.31 87 LYS A CA 1
ATOM 721 C C . LYS A 1 87 ? -12.876 -1.913 0.466 1.00 97.31 87 LYS A C 1
ATOM 723 O O . LYS A 1 87 ? -13.643 -2.645 1.094 1.00 97.31 87 LYS A O 1
ATOM 728 N N . TYR A 1 88 ? -11.552 -2.029 0.548 1.00 97.69 88 TYR A N 1
ATOM 729 C CA . TYR A 1 88 ? -10.884 -2.989 1.426 1.00 97.69 88 TYR A CA 1
ATOM 730 C C . TYR A 1 88 ? -11.104 -2.662 2.909 1.00 97.69 88 TYR A C 1
ATOM 732 O O . TYR A 1 88 ? -11.468 -3.556 3.670 1.00 97.69 88 TYR A O 1
ATOM 740 N N . GLN A 1 89 ? -10.956 -1.395 3.299 1.00 97.44 89 GLN A N 1
ATOM 741 C CA . GLN A 1 89 ? -11.170 -0.913 4.665 1.00 97.44 89 GLN A CA 1
ATOM 742 C C . GLN A 1 89 ? -12.594 -1.200 5.142 1.00 97.44 89 GLN A C 1
ATOM 744 O O . GLN A 1 89 ? -12.769 -1.851 6.170 1.00 97.44 89 GLN A O 1
ATOM 749 N N . LYS A 1 90 ? -13.606 -0.871 4.324 1.00 96.81 90 LYS A N 1
ATOM 750 C CA . LYS A 1 90 ? -15.013 -1.195 4.608 1.00 96.81 90 LYS A CA 1
ATOM 751 C C . LYS A 1 90 ? -15.240 -2.696 4.798 1.00 96.81 90 LYS A C 1
ATOM 753 O O . LYS A 1 90 ? -15.949 -3.101 5.710 1.00 96.81 90 LYS A O 1
ATOM 758 N N . LYS A 1 91 ? -14.629 -3.539 3.956 1.00 97.12 91 LYS A N 1
ATOM 759 C CA . LYS A 1 91 ? -14.741 -5.006 4.064 1.00 97.12 91 LYS A CA 1
ATOM 760 C C . LYS A 1 91 ? -14.074 -5.559 5.330 1.00 97.12 91 LYS A C 1
ATOM 762 O O . LYS A 1 91 ? -14.444 -6.639 5.781 1.00 97.12 91 LYS A O 1
ATOM 767 N N . LYS A 1 92 ? -13.058 -4.875 5.855 1.00 96.75 92 LYS A N 1
ATOM 768 C CA . LYS A 1 92 ? -12.248 -5.334 6.989 1.00 96.75 92 LYS A CA 1
ATOM 769 C C . LYS A 1 92 ? -12.575 -4.647 8.314 1.00 96.75 92 LYS A C 1
ATOM 771 O O . LYS A 1 92 ? -11.996 -5.052 9.312 1.00 96.75 92 LYS A O 1
ATOM 776 N N . GLY A 1 93 ? -13.476 -3.663 8.323 1.00 95.31 93 GLY A N 1
ATOM 777 C CA . GLY A 1 93 ? -13.765 -2.863 9.515 1.00 95.31 93 GLY A CA 1
ATOM 778 C C . GLY A 1 93 ? -12.554 -2.048 9.973 1.00 95.31 93 GLY A C 1
ATOM 779 O O . GLY A 1 93 ? -12.294 -1.963 11.164 1.00 95.31 93 GLY A O 1
ATOM 780 N N . ILE A 1 94 ? -11.765 -1.531 9.025 1.00 92.38 94 ILE A N 1
ATOM 781 C CA . ILE A 1 94 ? -10.624 -0.654 9.313 1.00 92.38 94 ILE A CA 1
ATOM 782 C C . ILE A 1 94 ? -11.120 0.789 9.204 1.00 92.38 94 ILE A C 1
ATOM 784 O O . ILE A 1 94 ? -11.563 1.182 8.122 1.00 92.38 94 ILE A O 1
ATOM 788 N N . GLU A 1 95 ? -11.041 1.539 10.301 1.00 79.69 95 GLU A N 1
ATOM 789 C CA . GLU A 1 95 ? -11.395 2.966 10.390 1.00 79.69 95 GLU A CA 1
ATOM 790 C C . GLU A 1 95 ? -10.184 3.878 10.149 1.00 79.69 95 GLU A C 1
ATOM 792 O O . GLU A 1 95 ? -9.090 3.580 10.683 1.00 79.69 95 GLU A O 1
#

Radius of gyration: 15.1 Å; chains: 1; bounding box: 57×27×25 Å

pLDDT: mean 86.66, std 16.84, range [37.69, 98.06]

Sequence (95 aa):
MLLTCHVAPSVRTSFTADEDTLLMKYIATYNPTKKNRSGNALYKCLEANASFSHADNKWNWSRTHSWQSWQNRYRKNMEEFDRKILKYQKKKGIE

InterPro domains:
  IPR009057 Homedomain-like superfamily [SSF46689] (12-79)
  IPR015010 TERF2-interacting telomeric protein 1, Myb domain [PF08914] (15-83)

Organism: NCBI:txid930992

Foldseek 3Di:
DDDDPPPDPPDPDDDDPVLLVLLLVQCCVVVVDPPCSLPLPSLVVLVVCCVPDPPPNSNVSSVSDHSVVSSVVCVVCVVVSVVSSVVVCVVVVND